Protein AF-A0A382R2W2-F1 (afdb_monomer)

Mean predicted aligned error: 6.82 Å

Sequence (60 aa):
MVVVTIDYTNVMYADFTIVALTFLAAIFWREQRGYLFGFGGLYLMATIGFHFGIFPDQVF

Foldseek 3Di:
DDDDDDDCVVVLVVLVVVLVVLCVCLVVPVVCNVVSCVVSVVSVVVSCCVVVVVDPDPDD

Organism: NCBI:txid408172

pLDDT: mean 85.41, std 16.67, range [42.16, 98.0]

Radius of gyration: 15.11 Å; Cα contacts (8 Å, |Δi|>4): 30; chains: 1; bounding box: 32×16×48 Å

Secondary structure (DSSP, 8-state):
--------HHHHHHHHHHHHHHHHHHHH-GGGHHHHHHHHHHHHHHHHHHHTT-S-----

Solvent-accessible surface area (backbone atoms only — not comparable to full-atom values): 3585 Å² total; per-residue (Å²): 136,86,86,80,83,80,83,58,65,66,57,54,53,50,53,55,47,52,30,52,52,32,46,54,46,24,71,74,36,70,95,48,19,69,59,29,47,52,50,26,51,55,49,45,53,50,51,48,24,68,77,67,59,72,45,78,81,78,87,124

Structure (mmCIF, N/CA/C/O backbone):
data_AF-A0A382R2W2-F1
#
_entry.id   AF-A0A382R2W2-F1
#
loop_
_atom_site.group_PDB
_atom_site.id
_atom_site.type_symbol
_atom_site.label_atom_id
_atom_site.label_alt_id
_atom_site.label_comp_id
_atom_site.label_asym_id
_atom_site.label_entity_id
_atom_site.label_seq_id
_atom_site.pdbx_PDB_ins_code
_atom_site.Cartn_x
_atom_site.Cartn_y
_atom_site.Cartn_z
_atom_site.occupancy
_atom_site.B_iso_or_equiv
_atom_site.auth_seq_id
_atom_site.auth_comp_id
_atom_site.auth_asym_id
_atom_site.auth_atom_id
_atom_site.pdbx_PDB_model_num
ATOM 1 N N . MET A 1 1 ? 13.197 -8.640 -34.404 1.00 49.72 1 MET A N 1
ATOM 2 C CA . MET A 1 1 ? 12.800 -8.666 -32.982 1.00 49.72 1 MET A CA 1
ATOM 3 C C . MET A 1 1 ? 11.923 -7.449 -32.744 1.00 49.72 1 MET A C 1
ATOM 5 O O . MET A 1 1 ? 12.426 -6.342 -32.857 1.00 49.72 1 MET A O 1
ATOM 9 N N . VAL A 1 2 ? 10.615 -7.635 -32.555 1.00 56.50 2 VAL A N 1
ATOM 10 C CA . VAL A 1 2 ? 9.713 -6.535 -32.175 1.00 56.50 2 VAL A CA 1
ATOM 11 C C . VAL A 1 2 ? 9.762 -6.454 -30.655 1.00 56.50 2 VAL A C 1
ATOM 13 O O . VAL A 1 2 ? 9.391 -7.415 -29.989 1.00 56.50 2 VAL A O 1
ATOM 16 N N . VAL A 1 3 ? 10.283 -5.356 -30.113 1.00 60.41 3 VAL A N 1
ATOM 17 C CA . VAL A 1 3 ? 10.217 -5.087 -28.674 1.00 60.41 3 VAL A CA 1
ATOM 18 C C . VAL A 1 3 ? 8.806 -4.587 -28.385 1.00 60.41 3 VAL A C 1
ATOM 20 O O . VAL A 1 3 ? 8.420 -3.523 -28.862 1.00 60.41 3 VAL A O 1
ATOM 23 N N . VAL A 1 4 ? 8.022 -5.382 -27.659 1.00 63.16 4 VAL A N 1
ATOM 24 C CA . VAL A 1 4 ? 6.7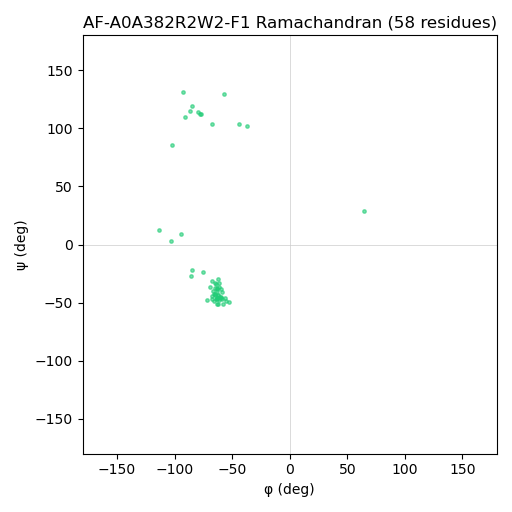09 -4.971 -27.152 1.00 63.16 4 VAL A CA 1
ATOM 25 C C . VAL A 1 4 ? 6.927 -4.382 -25.766 1.00 63.16 4 VAL A C 1
ATOM 27 O O . VAL A 1 4 ? 7.261 -5.100 -24.828 1.00 63.16 4 VAL A O 1
ATOM 30 N N . THR A 1 5 ? 6.758 -3.072 -25.634 1.00 63.59 5 THR A N 1
ATOM 31 C CA . THR A 1 5 ? 6.690 -2.400 -24.333 1.00 63.59 5 THR A CA 1
ATOM 32 C C . THR A 1 5 ? 5.294 -2.592 -23.750 1.00 63.59 5 THR A C 1
ATOM 34 O O . THR A 1 5 ? 4.319 -2.104 -24.320 1.00 63.59 5 THR A O 1
ATOM 37 N N . ILE A 1 6 ? 5.194 -3.318 -22.635 1.00 73.25 6 ILE A N 1
ATOM 38 C CA . ILE A 1 6 ? 3.955 -3.446 -21.861 1.00 73.25 6 ILE A CA 1
ATOM 39 C C . ILE A 1 6 ? 3.875 -2.244 -20.916 1.00 73.25 6 ILE A C 1
ATOM 41 O O . ILE A 1 6 ? 4.762 -2.053 -20.086 1.00 73.25 6 ILE A O 1
ATOM 45 N N . ASP A 1 7 ? 2.833 -1.430 -21.061 1.00 78.88 7 ASP A N 1
ATOM 46 C CA . ASP A 1 7 ? 2.548 -0.327 -20.145 1.00 78.88 7 ASP A CA 1
ATOM 47 C C . ASP A 1 7 ? 1.922 -0.874 -18.851 1.00 78.88 7 ASP A C 1
ATOM 49 O O . ASP A 1 7 ? 0.799 -1.378 -18.864 1.00 78.88 7 ASP A O 1
ATOM 53 N N . TYR A 1 8 ? 2.661 -0.780 -17.742 1.00 80.75 8 TYR A N 1
ATOM 54 C CA . TYR A 1 8 ? 2.231 -1.216 -16.405 1.00 80.75 8 TYR A CA 1
ATOM 55 C C . TYR A 1 8 ? 1.626 -0.084 -15.559 1.00 80.75 8 TYR A C 1
ATOM 57 O O . TYR A 1 8 ? 1.340 -0.263 -14.373 1.00 80.75 8 TYR A O 1
ATOM 65 N N . THR A 1 9 ? 1.382 1.085 -16.155 1.00 84.94 9 THR A N 1
ATOM 66 C CA . THR A 1 9 ? 0.829 2.248 -15.448 1.00 84.94 9 THR A CA 1
ATOM 67 C C . THR A 1 9 ? -0.568 1.962 -14.879 1.00 84.94 9 THR A C 1
ATOM 69 O O . THR A 1 9 ? -0.916 2.424 -13.793 1.00 84.94 9 THR A O 1
ATOM 72 N N . ASN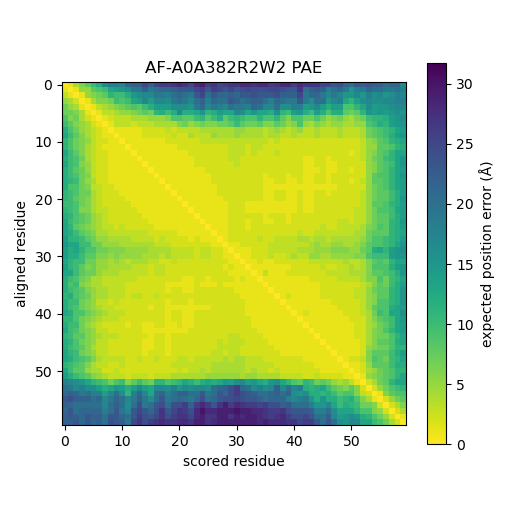 A 1 10 ? -1.364 1.136 -15.561 1.00 89.75 10 ASN A N 1
ATOM 73 C CA . ASN A 1 10 ? -2.664 0.673 -15.068 1.00 89.75 10 ASN A CA 1
ATOM 74 C C . ASN A 1 10 ? -2.555 -0.163 -13.777 1.00 89.75 10 ASN A C 1
ATOM 76 O O . ASN A 1 10 ? -3.397 -0.015 -12.891 1.00 89.75 10 ASN A O 1
ATOM 80 N N . VAL A 1 11 ? -1.525 -1.006 -13.657 1.00 91.06 11 VAL A N 1
ATOM 81 C CA . VAL A 1 11 ? -1.251 -1.808 -12.455 1.00 91.06 11 VAL A CA 1
ATOM 82 C C . VAL A 1 11 ? -0.857 -0.890 -11.305 1.00 91.06 11 VAL A C 1
ATOM 84 O O . VAL A 1 11 ? -1.420 -0.998 -10.220 1.00 91.06 11 VAL A O 1
ATOM 87 N N . MET A 1 12 ? 0.009 0.091 -11.572 1.00 92.00 12 MET A N 1
ATOM 88 C CA . MET A 1 12 ? 0.370 1.112 -10.590 1.00 92.00 12 MET A CA 1
ATOM 89 C C . MET A 1 12 ? -0.871 1.834 -10.042 1.00 92.00 12 MET A C 1
ATOM 91 O O . MET A 1 12 ? -1.044 1.941 -8.827 1.00 92.00 12 MET A O 1
ATOM 95 N N . TYR A 1 13 ? -1.781 2.287 -10.912 1.00 93.19 13 TYR A N 1
ATOM 96 C CA . TYR A 1 13 ? -3.020 2.936 -10.467 1.00 93.19 13 TYR A CA 1
ATOM 97 C C . TYR A 1 13 ? -3.931 2.010 -9.656 1.00 93.19 13 TYR A C 1
ATOM 99 O O . TYR A 1 13 ? -4.550 2.463 -8.688 1.00 93.19 13 TYR A O 1
ATOM 107 N N . ALA A 1 14 ? -4.015 0.729 -10.022 1.00 95.88 14 ALA A N 1
ATOM 108 C CA . ALA A 1 14 ? -4.806 -0.247 -9.282 1.00 95.88 14 ALA A CA 1
ATOM 109 C C . ALA A 1 14 ? -4.266 -0.433 -7.855 1.00 95.88 14 ALA A C 1
ATOM 111 O O . ALA A 1 14 ? -5.035 -0.335 -6.896 1.00 95.88 14 ALA A O 1
ATOM 112 N N . ASP A 1 15 ? -2.952 -0.592 -7.701 1.00 95.88 15 ASP A N 1
ATOM 113 C CA . ASP A 1 15 ? -2.315 -0.784 -6.397 1.00 95.88 15 ASP A CA 1
ATOM 114 C C . ASP A 1 15 ? -2.526 0.428 -5.476 1.00 95.88 15 ASP A C 1
ATOM 116 O O . ASP A 1 15 ? -2.950 0.282 -4.326 1.00 95.88 15 ASP A O 1
ATOM 120 N N . PHE A 1 16 ? -2.329 1.648 -5.992 1.00 96.38 16 PHE A N 1
ATOM 121 C CA . PHE A 1 16 ? -2.593 2.869 -5.220 1.00 96.38 16 PHE A CA 1
ATOM 122 C C . PHE A 1 16 ? -4.071 3.029 -4.849 1.00 96.38 16 PHE A C 1
ATOM 124 O O . PHE A 1 16 ? -4.387 3.515 -3.760 1.00 96.38 16 PHE A O 1
ATOM 131 N N . THR A 1 17 ? -4.982 2.580 -5.714 1.00 97.81 17 THR A N 1
ATOM 132 C CA . THR A 1 17 ? -6.419 2.574 -5.414 1.00 97.81 17 THR A CA 1
ATOM 133 C C . THR A 1 17 ? -6.736 1.612 -4.268 1.00 97.81 17 THR A C 1
ATOM 135 O O . THR A 1 17 ? -7.475 1.980 -3.355 1.00 97.81 17 TH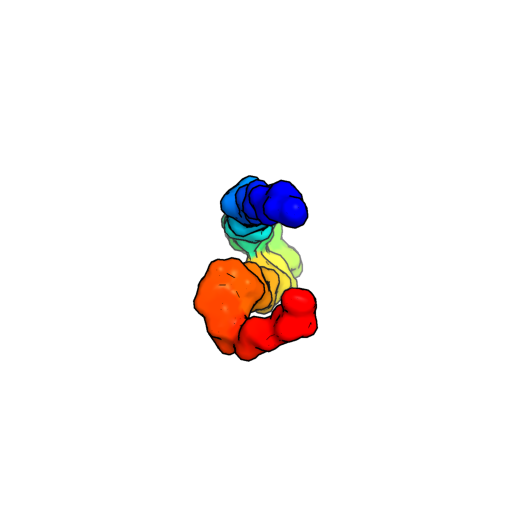R A O 1
ATOM 138 N N . ILE A 1 18 ? -6.140 0.415 -4.254 1.00 97.62 18 ILE A N 1
ATOM 139 C CA . ILE A 1 18 ? -6.303 -0.563 -3.166 1.00 97.62 18 ILE A CA 1
ATOM 140 C C . ILE A 1 18 ? -5.827 0.024 -1.832 1.00 97.62 18 ILE A C 1
ATOM 142 O O . ILE A 1 18 ? -6.544 -0.070 -0.830 1.00 97.62 18 ILE A O 1
ATOM 146 N N . VAL A 1 19 ? -4.665 0.687 -1.814 1.00 97.88 19 VAL A N 1
ATOM 147 C CA . VAL A 1 19 ? -4.155 1.383 -0.618 1.00 97.88 19 VAL A CA 1
ATOM 148 C C . VAL A 1 19 ? -5.150 2.439 -0.134 1.00 97.88 19 VAL A C 1
ATOM 150 O O . VAL A 1 19 ? -5.523 2.450 1.042 1.00 97.88 19 VAL A O 1
ATOM 153 N N . ALA A 1 20 ? -5.605 3.314 -1.036 1.00 97.62 20 ALA A N 1
ATOM 154 C CA . ALA A 1 20 ? -6.520 4.399 -0.697 1.00 97.62 20 ALA A CA 1
ATOM 155 C C . ALA A 1 20 ? -7.842 3.870 -0.122 1.00 97.62 20 ALA A C 1
ATOM 157 O O . ALA A 1 20 ? -8.301 4.350 0.916 1.00 97.62 20 ALA A O 1
ATOM 158 N N . LEU A 1 21 ? -8.424 2.842 -0.748 1.00 98.00 21 LEU A N 1
ATOM 159 C CA . LEU A 1 21 ? -9.651 2.201 -0.275 1.00 98.00 21 LEU A CA 1
ATOM 160 C C . LEU A 1 21 ? -9.457 1.510 1.078 1.00 98.00 21 LEU A C 1
ATOM 162 O O . LEU A 1 21 ? -10.342 1.582 1.928 1.00 98.00 21 LEU A O 1
ATOM 166 N N . THR A 1 22 ? -8.296 0.898 1.313 1.00 97.88 22 THR A N 1
ATOM 167 C CA . THR A 1 22 ? -7.970 0.266 2.599 1.00 97.88 22 THR A CA 1
ATOM 168 C C . THR A 1 22 ? -7.919 1.297 3.726 1.00 97.88 22 THR A C 1
ATOM 170 O O . THR A 1 22 ? -8.519 1.093 4.783 1.00 97.88 22 THR A O 1
ATOM 173 N N . PHE A 1 23 ? -7.258 2.437 3.509 1.00 97.38 23 PHE A N 1
ATOM 174 C CA . PHE A 1 23 ? -7.218 3.505 4.510 1.00 97.38 23 PHE A CA 1
ATOM 175 C C . PHE A 1 23 ? -8.571 4.184 4.696 1.00 97.38 23 PHE A C 1
ATOM 177 O O . PHE A 1 23 ? -8.945 4.495 5.828 1.00 97.38 23 PHE A O 1
ATOM 184 N N . LEU A 1 24 ? -9.343 4.352 3.621 1.00 97.62 24 LEU A N 1
ATOM 185 C CA . LEU A 1 24 ? -10.714 4.836 3.721 1.00 97.62 24 LEU A CA 1
ATOM 186 C C . LEU A 1 24 ? -11.56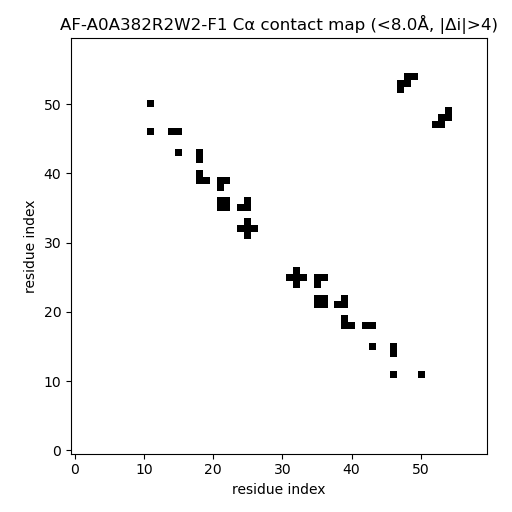0 3.885 4.578 1.00 97.62 24 LEU A C 1
ATOM 188 O O . LEU A 1 24 ? -12.234 4.330 5.506 1.00 97.62 24 LEU A O 1
ATOM 192 N N . ALA A 1 25 ? -11.462 2.574 4.350 1.00 96.88 25 ALA A N 1
ATOM 193 C CA . ALA A 1 25 ? -12.128 1.569 5.173 1.00 96.88 25 ALA A CA 1
ATOM 194 C C . ALA A 1 25 ? -11.674 1.635 6.643 1.00 96.88 25 ALA A C 1
ATOM 196 O O . ALA A 1 25 ? -12.508 1.531 7.541 1.00 96.88 25 ALA A O 1
ATOM 197 N N . ALA A 1 26 ? -10.389 1.891 6.912 1.00 96.44 26 ALA A N 1
ATOM 198 C CA . ALA A 1 26 ? -9.857 2.034 8.272 1.00 96.44 26 ALA A CA 1
ATOM 199 C C . ALA A 1 26 ? -10.466 3.221 9.049 1.00 96.44 26 ALA A C 1
ATOM 201 O O . ALA A 1 26 ? -10.577 3.179 10.283 1.00 96.44 26 ALA A O 1
ATOM 202 N N . ILE A 1 27 ? -10.878 4.283 8.346 1.00 95.69 27 ILE A N 1
ATOM 203 C CA . ILE A 1 27 ? -11.565 5.429 8.956 1.00 95.69 27 ILE A CA 1
ATOM 204 C C . ILE A 1 27 ? -12.925 4.986 9.504 1.00 95.69 27 ILE A C 1
ATOM 206 O O . ILE A 1 27 ? -13.229 5.262 10.672 1.00 95.69 27 ILE A O 1
ATOM 210 N N . PHE A 1 28 ? -13.701 4.261 8.694 1.00 96.12 28 PHE A N 1
ATOM 211 C CA . PHE A 1 28 ? -15.084 3.892 9.006 1.00 96.12 28 PHE A CA 1
ATOM 212 C C . PHE A 1 28 ? -15.218 2.616 9.845 1.00 96.12 28 PHE A C 1
ATOM 214 O O . PHE A 1 28 ? -16.170 2.501 10.613 1.00 96.12 28 PHE A O 1
ATOM 221 N N . TRP A 1 29 ? -14.262 1.688 9.766 1.00 96.38 29 TRP A N 1
ATOM 222 C CA . TRP A 1 29 ? -14.327 0.403 10.463 1.00 96.38 29 TRP A CA 1
ATOM 223 C C . TRP A 1 29 ? -13.438 0.386 11.711 1.00 96.38 29 TRP A C 1
ATOM 225 O O . TRP A 1 29 ? -12.284 -0.044 11.685 1.00 96.38 29 TRP A O 1
ATOM 235 N N . ARG A 1 30 ? -13.981 0.873 12.833 1.00 93.69 30 ARG A N 1
ATOM 236 C CA . ARG A 1 30 ? -13.236 1.061 14.092 1.00 93.69 30 ARG A CA 1
ATOM 237 C C . ARG A 1 30 ? -12.626 -0.228 14.642 1.00 93.69 30 ARG A C 1
ATOM 239 O O . ARG A 1 30 ? -11.483 -0.199 15.087 1.00 93.69 30 ARG A O 1
ATOM 246 N N . GLU A 1 31 ? -13.361 -1.331 14.583 1.00 97.12 31 GLU A N 1
ATOM 247 C CA . GLU A 1 31 ? -12.961 -2.639 15.110 1.00 97.12 31 GLU A CA 1
ATOM 248 C C . GLU A 1 31 ? -11.744 -3.206 14.371 1.00 97.12 31 GLU A C 1
ATOM 250 O O . GLU A 1 31 ? -10.900 -3.855 14.980 1.00 97.12 31 GLU A O 1
ATOM 255 N N . GLN A 1 32 ? -11.627 -2.920 13.072 1.00 96.38 32 GLN A N 1
ATOM 256 C CA . GLN A 1 32 ? -10.540 -3.401 12.214 1.00 96.38 32 GLN A CA 1
ATOM 257 C C . GLN A 1 32 ? -9.488 -2.330 11.917 1.00 96.38 32 GLN A C 1
ATOM 259 O O . GLN A 1 32 ? -8.531 -2.580 11.189 1.00 96.38 32 GLN A O 1
ATOM 264 N N . ARG A 1 33 ? -9.627 -1.132 12.491 1.00 96.00 33 ARG A N 1
ATOM 265 C CA . ARG A 1 33 ? -8.813 0.036 12.146 1.00 96.00 33 ARG A CA 1
ATOM 266 C C . ARG A 1 33 ? -7.314 -0.240 12.213 1.00 96.00 33 ARG A C 1
ATOM 268 O O . ARG A 1 33 ? -6.603 0.081 11.269 1.00 96.00 33 ARG A O 1
ATOM 275 N N . GLY A 1 34 ? -6.838 -0.827 13.311 1.00 95.81 34 GLY A N 1
ATOM 276 C CA . GLY A 1 34 ? -5.413 -1.122 13.489 1.00 95.81 34 GLY A CA 1
ATOM 277 C C . GLY A 1 34 ? -4.885 -2.098 12.437 1.00 95.81 34 GLY A C 1
ATOM 278 O O . GLY A 1 34 ? -3.835 -1.856 11.847 1.00 95.81 34 GLY A O 1
ATOM 279 N N . TYR A 1 35 ? -5.653 -3.152 12.148 1.00 97.31 35 TYR A N 1
ATOM 280 C CA . TYR A 1 35 ? -5.327 -4.122 11.104 1.00 97.31 35 TYR A CA 1
ATOM 281 C C . TYR A 1 35 ? -5.300 -3.472 9.715 1.00 97.31 35 TYR A C 1
ATOM 283 O O . TYR A 1 35 ? -4.337 -3.651 8.979 1.00 97.31 35 TYR A O 1
ATOM 291 N N . LEU A 1 36 ? -6.306 -2.660 9.381 1.00 97.69 36 LEU A N 1
ATOM 292 C CA . LEU A 1 36 ? -6.415 -1.990 8.084 1.00 97.69 36 LEU A CA 1
ATOM 293 C C . LEU A 1 36 ? -5.315 -0.940 7.875 1.00 97.69 36 LEU A C 1
ATOM 295 O O . LEU A 1 36 ? -4.750 -0.867 6.788 1.00 97.69 36 LEU A O 1
ATOM 299 N N . PHE A 1 37 ? -4.952 -0.170 8.907 1.00 96.94 37 PHE A N 1
ATOM 300 C CA . PHE A 1 37 ? -3.797 0.732 8.831 1.00 96.94 37 PHE A CA 1
ATOM 301 C C . PHE A 1 37 ? -2.482 -0.035 8.674 1.00 96.94 37 PHE A C 1
ATOM 303 O O . PHE A 1 37 ? -1.649 0.361 7.861 1.00 96.94 37 PHE A O 1
ATOM 310 N N . GLY A 1 38 ? -2.301 -1.135 9.412 1.00 96.94 38 GLY A N 1
ATOM 311 C CA . GLY A 1 38 ? -1.115 -1.982 9.293 1.00 96.94 38 GLY A CA 1
ATOM 312 C C . GLY A 1 38 ? -0.984 -2.597 7.900 1.00 96.94 38 GLY A C 1
ATOM 313 O O . GLY A 1 38 ? 0.049 -2.449 7.253 1.00 96.94 38 GLY A O 1
ATOM 314 N N . PHE A 1 39 ? -2.052 -3.226 7.408 1.00 96.88 39 PHE A N 1
ATOM 315 C CA . PHE A 1 39 ? -2.095 -3.833 6.081 1.00 96.88 39 PHE A CA 1
ATOM 316 C C . PHE A 1 39 ? -1.927 -2.791 4.969 1.00 96.88 39 PHE A C 1
ATOM 318 O O . PHE A 1 39 ? -1.044 -2.946 4.131 1.00 96.88 39 PHE A O 1
ATOM 325 N N . GLY A 1 40 ? -2.702 -1.702 4.990 1.00 97.19 40 GLY A N 1
ATOM 326 C CA . GLY A 1 40 ? -2.605 -0.636 3.989 1.00 97.19 40 GLY A CA 1
ATOM 327 C C . GLY A 1 40 ? -1.230 0.034 3.970 1.00 97.19 40 GLY A C 1
ATOM 328 O O . GLY A 1 40 ? -0.712 0.339 2.900 1.00 97.19 40 GLY A O 1
ATOM 329 N N . GLY A 1 41 ? -0.599 0.206 5.138 1.00 96.88 41 GLY A N 1
ATOM 330 C CA . GLY A 1 41 ? 0.756 0.744 5.254 1.00 96.88 41 GLY A CA 1
ATOM 331 C C . GLY A 1 41 ? 1.8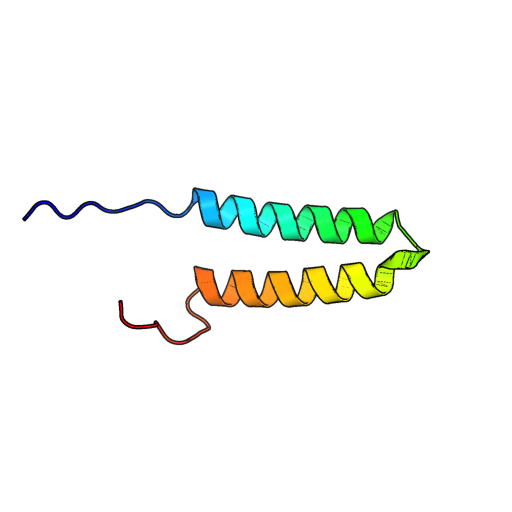21 -0.192 4.687 1.00 96.88 41 GLY A C 1
ATOM 332 O O . GLY A 1 41 ? 2.664 0.245 3.906 1.00 96.88 41 GLY A O 1
ATOM 333 N N . LEU A 1 42 ? 1.767 -1.483 5.032 1.00 96.81 42 LEU A N 1
ATOM 334 C CA . LEU A 1 42 ? 2.682 -2.487 4.479 1.00 96.81 42 LEU A CA 1
ATOM 335 C C . LEU A 1 42 ? 2.519 -2.621 2.962 1.00 96.81 42 LEU A C 1
ATOM 337 O O . LEU A 1 42 ? 3.515 -2.658 2.241 1.00 96.81 42 LEU A O 1
ATOM 341 N N . TYR A 1 43 ? 1.275 -2.643 2.481 1.00 95.88 43 TYR A N 1
ATOM 342 C CA . TYR A 1 43 ? 0.977 -2.729 1.057 1.00 95.88 43 TYR A CA 1
ATOM 343 C C . TYR A 1 43 ? 1.468 -1.483 0.311 1.00 95.88 43 TYR A C 1
ATOM 345 O O . TYR A 1 43 ? 2.146 -1.623 -0.698 1.00 95.88 43 TYR A O 1
ATOM 353 N N . LEU A 1 44 ? 1.255 -0.276 0.854 1.00 95.75 44 LEU A N 1
ATOM 354 C CA . LEU A 1 44 ? 1.796 0.965 0.286 1.00 95.75 44 LEU A CA 1
ATOM 355 C C . LEU A 1 44 ? 3.321 0.923 0.145 1.00 95.75 44 LEU A C 1
ATOM 357 O O . LEU A 1 44 ? 3.847 1.291 -0.902 1.00 95.75 44 LEU A O 1
ATOM 361 N N . MET A 1 45 ? 4.036 0.466 1.174 1.00 93.62 45 MET A N 1
ATOM 362 C CA . MET A 1 45 ? 5.497 0.356 1.110 1.00 93.62 45 MET A CA 1
ATOM 363 C C . MET A 1 45 ? 5.947 -0.645 0.040 1.00 93.62 45 MET A C 1
ATOM 365 O O . MET A 1 45 ? 6.892 -0.365 -0.698 1.00 93.62 45 MET A O 1
ATOM 369 N N . ALA A 1 46 ? 5.248 -1.777 -0.090 1.00 91.31 46 ALA A N 1
ATOM 370 C CA . ALA A 1 46 ? 5.507 -2.755 -1.143 1.00 91.31 46 ALA A CA 1
ATOM 371 C C . ALA A 1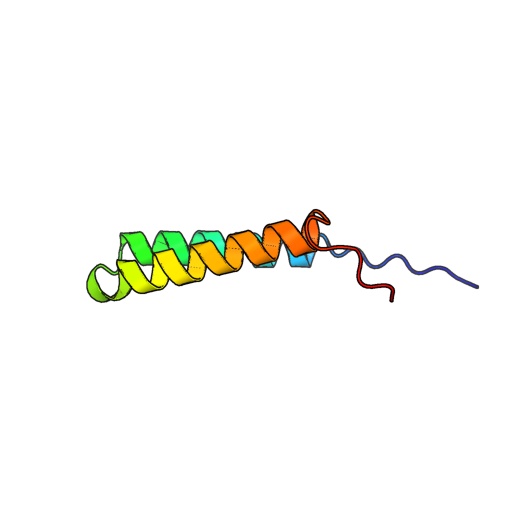 46 ? 5.242 -2.173 -2.544 1.00 91.31 46 ALA A C 1
ATOM 373 O O . ALA A 1 46 ? 6.099 -2.283 -3.418 1.00 91.31 46 ALA A O 1
ATOM 374 N N . THR A 1 47 ? 4.106 -1.493 -2.738 1.00 92.00 47 THR A N 1
ATOM 375 C CA . THR A 1 47 ? 3.738 -0.814 -3.990 1.00 92.00 47 THR A CA 1
ATOM 376 C C . THR A 1 47 ? 4.774 0.237 -4.380 1.00 92.00 47 THR A C 1
ATOM 378 O O . THR A 1 47 ? 5.222 0.257 -5.524 1.00 92.00 47 THR A O 1
ATOM 381 N N . ILE A 1 48 ? 5.201 1.087 -3.438 1.00 91.75 48 ILE A N 1
ATOM 382 C CA . ILE A 1 48 ? 6.228 2.099 -3.711 1.00 91.75 48 ILE A CA 1
ATOM 383 C C . ILE A 1 48 ? 7.531 1.418 -4.128 1.00 91.75 48 ILE A C 1
ATOM 385 O O . ILE A 1 48 ? 8.132 1.800 -5.128 1.00 91.75 48 ILE A O 1
ATOM 389 N N . GLY A 1 49 ? 7.978 0.405 -3.388 1.00 88.81 49 GLY A N 1
ATOM 390 C CA . GLY A 1 49 ? 9.248 -0.227 -3.708 1.00 88.81 49 GLY A CA 1
ATOM 391 C C . GLY A 1 49 ? 9.243 -1.002 -5.025 1.00 88.81 49 GLY A C 1
ATOM 392 O O . GLY A 1 49 ? 10.273 -1.016 -5.694 1.00 88.81 49 GLY A O 1
ATOM 393 N N . PHE A 1 50 ? 8.105 -1.582 -5.418 1.00 86.12 50 PHE A N 1
ATOM 394 C CA . PHE A 1 50 ? 7.934 -2.267 -6.701 1.00 86.12 50 PHE A CA 1
ATOM 395 C C . PHE A 1 50 ? 7.895 -1.291 -7.888 1.00 86.12 50 PHE A C 1
ATOM 397 O O . PHE A 1 50 ? 8.605 -1.498 -8.866 1.00 86.12 50 PHE A O 1
ATOM 404 N N . HIS A 1 51 ? 7.113 -0.206 -7.804 1.00 87.69 51 HIS A N 1
ATOM 405 C CA . HIS A 1 51 ? 6.930 0.722 -8.935 1.00 87.69 51 HIS A CA 1
ATOM 406 C C . HIS A 1 51 ? 8.019 1.796 -9.050 1.00 87.69 51 HIS A C 1
ATOM 408 O O . HIS A 1 51 ? 8.216 2.344 -10.131 1.00 87.69 51 HIS A O 1
ATOM 414 N N . PHE A 1 52 ? 8.738 2.099 -7.965 1.00 84.62 52 PHE A N 1
ATOM 415 C CA . PHE A 1 52 ? 9.789 3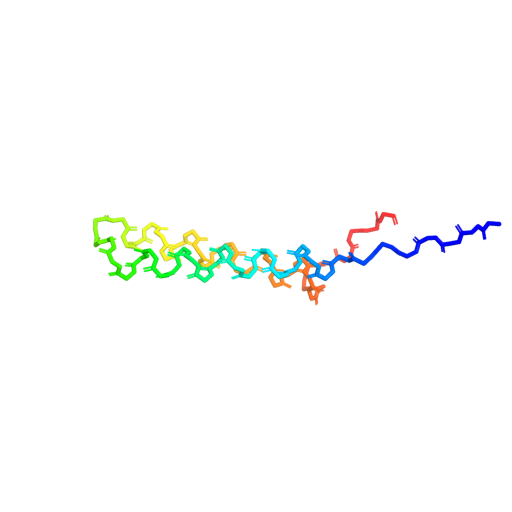.128 -7.945 1.00 84.62 52 PHE A CA 1
ATOM 416 C C . PHE A 1 52 ? 11.201 2.568 -7.726 1.00 84.62 52 PHE A C 1
ATOM 418 O O . PHE A 1 52 ? 12.119 3.340 -7.454 1.00 84.62 52 PHE A O 1
ATOM 425 N N . GLY A 1 53 ? 11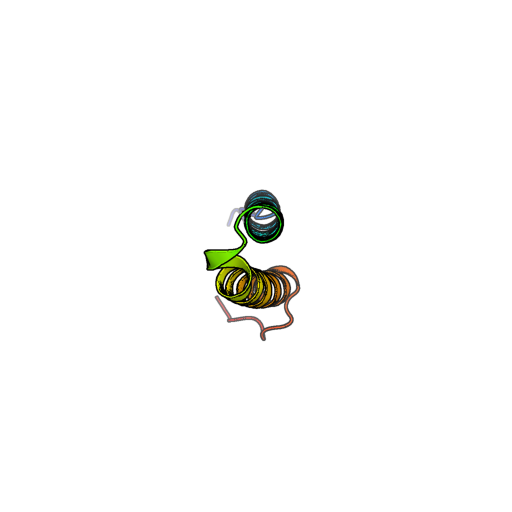.391 1.247 -7.835 1.00 69.88 53 GLY A N 1
ATOM 426 C CA . GLY A 1 53 ? 12.721 0.624 -7.817 1.00 69.88 53 GLY A CA 1
ATOM 427 C C . GLY A 1 53 ? 13.480 0.787 -6.495 1.00 69.88 53 GLY A C 1
ATOM 428 O O . GLY A 1 53 ? 14.707 0.832 -6.482 1.00 69.88 53 GLY A O 1
ATOM 429 N N . ILE A 1 54 ? 12.770 0.909 -5.365 1.00 60.41 54 ILE A N 1
ATOM 430 C CA . ILE A 1 54 ? 13.415 0.946 -4.036 1.00 60.41 54 ILE A CA 1
ATOM 431 C C . ILE A 1 54 ? 13.870 -0.465 -3.626 1.00 60.41 54 ILE A C 1
ATOM 433 O O . ILE A 1 54 ? 14.803 -0.615 -2.836 1.00 60.41 54 ILE A O 1
ATOM 437 N N . PHE A 1 55 ? 13.256 -1.509 -4.190 1.00 54.50 55 PHE A N 1
ATOM 438 C CA . PHE A 1 55 ? 13.785 -2.867 -4.122 1.00 54.50 55 PHE A CA 1
ATOM 439 C C . PHE A 1 55 ? 14.654 -3.128 -5.356 1.00 54.50 55 PHE A C 1
ATOM 441 O O . PHE A 1 55 ? 14.206 -2.825 -6.460 1.00 54.50 55 PHE A O 1
ATOM 448 N N . PRO A 1 56 ? 15.883 -3.654 -5.182 1.00 51.88 56 PRO A N 1
ATOM 449 C CA . PRO A 1 56 ? 16.836 -3.802 -6.271 1.00 51.88 56 PRO A CA 1
ATOM 450 C C . PRO A 1 56 ? 16.225 -4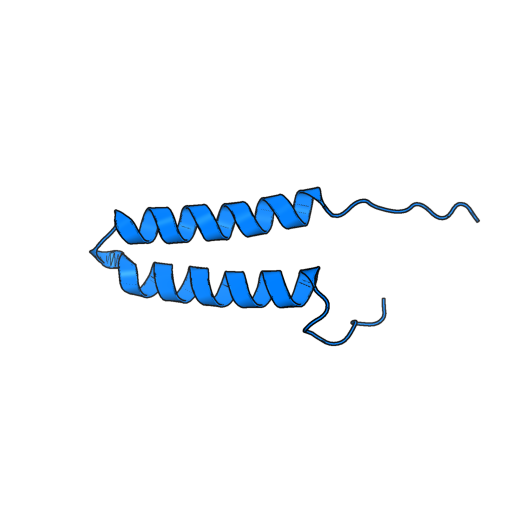.640 -7.387 1.00 51.88 56 PRO A C 1
ATOM 452 O O . PRO A 1 56 ? 15.693 -5.722 -7.124 1.00 51.88 56 PRO A O 1
ATOM 455 N N . ASP A 1 57 ? 16.317 -4.091 -8.596 1.00 54.75 57 ASP A N 1
ATOM 456 C CA . ASP A 1 57 ? 15.840 -4.627 -9.862 1.00 54.75 57 ASP A CA 1
ATOM 457 C C . ASP A 1 57 ? 16.038 -6.144 -9.898 1.00 54.75 57 ASP A C 1
ATOM 459 O O . ASP A 1 57 ? 17.152 -6.652 -10.072 1.00 54.75 57 ASP A O 1
ATOM 463 N N . GLN A 1 58 ? 14.959 -6.896 -9.676 1.00 55.00 58 GLN A N 1
ATOM 464 C CA . GLN A 1 58 ? 14.990 -8.318 -9.965 1.00 55.00 58 GLN A CA 1
ATOM 465 C C . GLN A 1 58 ? 15.104 -8.435 -11.476 1.00 55.00 58 GLN A C 1
ATOM 467 O O . GLN A 1 58 ? 14.159 -8.169 -12.214 1.00 55.00 58 GLN A O 1
ATOM 472 N N . VAL A 1 59 ? 16.329 -8.752 -11.887 1.00 42.16 59 VAL A N 1
ATOM 473 C CA . VAL A 1 59 ? 16.745 -9.171 -13.218 1.00 42.16 59 VAL A CA 1
ATOM 474 C C . VAL A 1 59 ? 15.727 -10.188 -13.740 1.00 42.16 59 VAL A C 1
ATOM 476 O O . VAL A 1 59 ? 15.723 -11.338 -13.301 1.00 42.16 59 VAL A O 1
ATOM 479 N N . PHE A 1 60 ? 14.863 -9.746 -14.649 1.00 44.06 60 PHE A N 1
ATOM 480 C CA . PHE A 1 60 ? 14.075 -10.602 -15.530 1.00 44.06 60 PHE A CA 1
ATOM 481 C C . PHE A 1 60 ? 14.608 -10.453 -16.951 1.00 44.06 60 PHE A C 1
ATOM 483 O O . PHE A 1 60 ? 14.832 -9.296 -17.377 1.00 44.06 60 PHE A O 1
#